Protein AF-V4KXF7-F1 (afdb_monomer)

Structure (mmCIF, N/CA/C/O backbone):
data_AF-V4KXF7-F1
#
_entry.id   AF-V4KXF7-F1
#
loop_
_atom_site.group_PDB
_atom_site.id
_atom_site.type_symbol
_atom_site.label_atom_id
_atom_site.label_alt_id
_atom_site.label_comp_id
_atom_site.label_asym_id
_atom_site.label_entity_id
_atom_site.label_seq_id
_atom_site.pdbx_PDB_ins_code
_atom_site.Cartn_x
_atom_site.Cartn_y
_atom_site.Cartn_z
_atom_site.occupancy
_atom_site.B_iso_or_equiv
_atom_site.auth_seq_id
_atom_site.auth_comp_id
_atom_site.auth_asym_id
_atom_site.auth_atom_id
_atom_site.pdbx_PDB_model_num
ATOM 1 N N . MET A 1 1 ? -11.845 -17.739 6.005 1.00 60.19 1 MET A N 1
ATOM 2 C CA . MET A 1 1 ? -13.051 -16.956 5.672 1.00 60.19 1 MET A CA 1
ATOM 3 C C . MET A 1 1 ? -13.313 -17.213 4.213 1.00 60.19 1 MET A C 1
ATOM 5 O O . MET A 1 1 ? -12.471 -16.876 3.394 1.00 60.19 1 MET A O 1
ATOM 9 N N . ASP A 1 2 ? -14.418 -17.883 3.918 1.00 67.31 2 ASP A N 1
ATOM 10 C CA . ASP A 1 2 ? -14.595 -18.569 2.633 1.00 67.31 2 ASP A CA 1
ATOM 11 C C . ASP A 1 2 ? -15.790 -18.010 1.851 1.00 67.31 2 ASP A C 1
ATOM 13 O O . ASP A 1 2 ? -16.006 -18.368 0.697 1.00 67.31 2 ASP A O 1
ATOM 17 N N . ASN A 1 3 ? -16.577 -17.118 2.469 1.00 73.50 3 ASN A N 1
ATOM 18 C CA . ASN A 1 3 ? -17.673 -16.423 1.809 1.00 73.50 3 ASN A CA 1
ATOM 19 C C . ASN A 1 3 ? -17.900 -15.003 2.386 1.00 73.50 3 ASN A C 1
ATOM 21 O O . ASN A 1 3 ? -17.536 -14.752 3.542 1.00 73.50 3 ASN A O 1
ATOM 25 N N . PRO A 1 4 ? -18.551 -14.102 1.624 1.00 72.88 4 PRO A N 1
ATOM 26 C CA . PRO A 1 4 ? -18.807 -12.712 2.022 1.00 72.88 4 PRO A CA 1
ATOM 27 C C . PRO A 1 4 ? -19.598 -12.547 3.334 1.00 72.88 4 PRO A C 1
ATOM 29 O O . PRO A 1 4 ? -19.283 -11.694 4.156 1.00 72.88 4 PRO A O 1
ATOM 32 N N . LEU A 1 5 ? -20.595 -13.392 3.597 1.00 77.50 5 LEU A N 1
ATOM 33 C CA . LEU A 1 5 ? -21.391 -13.331 4.830 1.00 77.50 5 LEU A CA 1
ATOM 34 C C . LEU A 1 5 ? -20.546 -13.646 6.069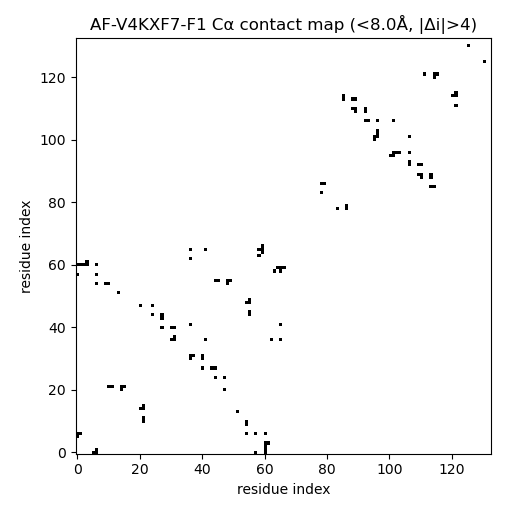 1.00 77.50 5 LEU A C 1
ATOM 36 O O . LEU A 1 5 ? -20.690 -12.985 7.094 1.00 77.50 5 LEU A O 1
ATOM 40 N N . SER A 1 6 ? -19.633 -14.619 5.969 1.00 81.75 6 SER A N 1
ATOM 41 C CA . SER A 1 6 ? -18.711 -14.943 7.066 1.00 81.75 6 SER A CA 1
ATOM 42 C C . SER A 1 6 ? -17.732 -13.805 7.347 1.00 81.75 6 SER A C 1
ATOM 44 O O . SER A 1 6 ? -17.351 -13.619 8.497 1.00 81.75 6 SER A O 1
ATOM 46 N N . TYR A 1 7 ? -17.327 -13.059 6.319 1.00 81.62 7 TYR A N 1
ATOM 47 C CA . TYR A 1 7 ? -16.438 -11.912 6.472 1.00 81.62 7 TYR A CA 1
ATOM 48 C C . TYR A 1 7 ? -17.138 -10.742 7.167 1.00 81.62 7 TYR A C 1
ATOM 50 O O . TYR A 1 7 ? -16.630 -10.228 8.159 1.00 81.62 7 TYR A O 1
ATOM 58 N N . VAL A 1 8 ? -18.345 -10.381 6.715 1.00 81.56 8 VAL A N 1
ATOM 59 C CA . VAL A 1 8 ? -19.151 -9.326 7.351 1.00 81.56 8 VAL A CA 1
ATOM 60 C C . VAL A 1 8 ? -19.440 -9.666 8.812 1.00 81.56 8 VAL A C 1
ATOM 62 O O . VAL A 1 8 ? -19.314 -8.798 9.668 1.00 81.56 8 VAL A O 1
ATOM 65 N N . ALA A 1 9 ? -19.748 -10.928 9.125 1.00 84.62 9 ALA A N 1
ATOM 66 C CA . ALA A 1 9 ? -19.940 -11.365 10.507 1.00 84.62 9 ALA A CA 1
ATOM 67 C C . ALA A 1 9 ? -18.692 -11.127 11.376 1.00 84.62 9 ALA A C 1
ATOM 69 O O . ALA A 1 9 ? -18.809 -10.623 12.489 1.00 84.62 9 ALA A O 1
ATOM 70 N N . SER A 1 10 ? -17.496 -11.417 10.857 1.00 86.19 10 SER A N 1
ATOM 71 C CA . SER A 1 10 ? -16.245 -11.160 11.578 1.00 86.19 10 SER A CA 1
ATOM 72 C C . SER A 1 10 ? -15.922 -9.673 11.731 1.00 86.19 10 SER A C 1
ATOM 74 O O . SER A 1 10 ? -15.365 -9.289 12.756 1.00 86.19 10 SER A O 1
ATOM 76 N N . VAL A 1 11 ? -16.280 -8.833 10.753 1.00 84.88 11 VAL A N 1
ATOM 77 C CA . VAL A 1 11 ? -16.187 -7.368 10.884 1.00 84.88 11 VAL A CA 1
ATOM 78 C C . VAL A 1 11 ? -17.116 -6.886 12.000 1.00 84.88 11 VAL A C 1
ATOM 80 O O . VAL A 1 11 ? -16.684 -6.129 12.866 1.00 84.88 11 VAL A O 1
ATOM 83 N N . TYR A 1 12 ? -18.360 -7.377 12.031 1.00 84.81 12 TYR A N 1
ATOM 84 C CA . TYR A 1 12 ? -19.297 -7.061 13.106 1.00 84.81 12 TYR A CA 1
ATOM 85 C C . TYR A 1 12 ? -18.776 -7.501 14.472 1.00 84.81 12 TYR A C 1
ATOM 87 O O . TYR A 1 12 ? -18.830 -6.704 15.394 1.00 84.81 12 TYR A O 1
ATOM 95 N N . GLU A 1 13 ? -18.248 -8.719 14.619 1.00 87.06 13 GLU A N 1
ATOM 96 C CA . GLU A 1 13 ? -17.674 -9.174 15.895 1.00 87.06 13 GLU A CA 1
ATOM 97 C C . GLU A 1 13 ? -16.479 -8.324 16.341 1.00 87.06 13 GLU A C 1
ATOM 99 O O . GLU A 1 13 ? -16.389 -7.959 17.514 1.00 87.06 13 GLU A O 1
ATOM 104 N N . ALA A 1 14 ? -15.571 -7.995 15.418 1.00 85.69 14 ALA A N 1
ATOM 105 C CA . ALA A 1 14 ? -14.357 -7.247 15.732 1.00 85.69 14 ALA A CA 1
ATOM 106 C C . ALA A 1 14 ? -14.643 -5.808 16.174 1.00 85.69 14 ALA A C 1
ATOM 108 O O . ALA A 1 14 ? -13.965 -5.305 17.064 1.00 85.69 14 ALA A O 1
ATOM 109 N N . PHE A 1 15 ? -15.653 -5.175 15.579 1.00 85.56 15 PHE A N 1
ATOM 110 C CA . PHE A 1 15 ? -16.007 -3.784 15.846 1.00 85.56 15 PHE A CA 1
ATOM 111 C C . PHE A 1 15 ? -17.312 -3.632 16.643 1.00 85.56 15 PHE A C 1
ATOM 113 O O . PHE A 1 15 ? -17.812 -2.519 16.752 1.00 85.56 15 PHE A O 1
ATOM 120 N N . HIS A 1 16 ? -17.880 -4.701 17.221 1.00 83.06 16 HIS A N 1
ATOM 121 C CA . HIS A 1 16 ? -19.194 -4.631 17.889 1.00 83.06 16 HIS A CA 1
ATOM 122 C C . HIS A 1 16 ? -19.247 -3.615 19.043 1.00 83.06 16 HIS A C 1
ATOM 124 O O . HIS A 1 16 ? -20.309 -3.060 19.318 1.00 83.06 16 HIS A O 1
ATOM 130 N N . ASP A 1 17 ? -18.112 -3.387 19.708 1.00 86.12 17 ASP A N 1
ATOM 131 C CA . ASP A 1 17 ? -17.952 -2.426 20.806 1.00 86.12 17 ASP A CA 1
ATOM 132 C C . ASP A 1 17 ? -17.674 -0.996 20.290 1.00 86.12 17 ASP A C 1
ATOM 134 O O . ASP A 1 17 ? -17.786 -0.019 21.024 1.00 86.12 17 ASP A O 1
ATOM 138 N N . GLU A 1 18 ? -17.358 -0.858 18.998 1.00 85.12 18 GLU A N 1
ATOM 139 C CA . GLU A 1 18 ? -16.934 0.380 18.340 1.00 85.12 18 GLU A CA 1
ATOM 140 C C . GLU A 1 18 ? -17.814 0.680 17.107 1.00 85.12 18 GLU A C 1
ATOM 142 O O . GLU A 1 18 ? -17.367 0.548 15.960 1.00 85.12 18 GLU A O 1
ATOM 147 N N . PRO A 1 19 ? -19.073 1.118 17.311 1.00 83.56 19 PRO A N 1
ATOM 148 C CA . PRO A 1 19 ? -20.025 1.352 16.223 1.00 83.56 19 PRO A CA 1
ATOM 149 C C . PRO A 1 19 ? -19.552 2.409 15.214 1.00 83.56 19 PRO A C 1
ATOM 151 O O . PRO A 1 19 ? -19.921 2.333 14.046 1.00 83.56 19 PRO A O 1
ATOM 154 N N . GLU A 1 20 ? -18.704 3.355 15.632 1.00 87.06 20 GLU A N 1
ATOM 155 C CA . GLU A 1 20 ? -18.109 4.373 14.753 1.00 87.06 20 GLU A CA 1
ATOM 156 C C . GLU A 1 20 ? -17.178 3.756 13.698 1.00 87.06 20 GLU A C 1
ATOM 158 O O . GLU A 1 20 ? -17.228 4.136 12.530 1.00 87.06 20 GLU A O 1
ATOM 163 N N . LYS A 1 21 ? -16.378 2.747 14.072 1.00 84.06 21 LYS A N 1
ATOM 164 C CA . LYS A 1 21 ? -15.506 2.031 13.125 1.00 84.06 21 LYS A CA 1
ATOM 165 C C . LYS A 1 21 ? -16.304 1.151 12.174 1.00 84.06 21 LYS A C 1
ATOM 167 O O . LYS A 1 21 ? -15.932 0.985 11.016 1.00 84.06 21 LYS A O 1
ATOM 172 N N . LEU A 1 22 ? -17.407 0.591 12.664 1.00 84.94 22 LEU A N 1
ATOM 173 C CA . LEU A 1 22 ? -18.345 -0.188 11.861 1.00 84.94 22 LEU A CA 1
ATOM 174 C C . LEU A 1 22 ? -19.009 0.676 10.781 1.00 84.94 22 LEU A C 1
ATOM 176 O O . LEU A 1 22 ? -19.055 0.266 9.622 1.00 84.94 22 LEU A O 1
ATOM 180 N N . ASP A 1 23 ? -19.470 1.876 11.141 1.00 84.88 23 ASP A N 1
ATOM 181 C CA . ASP A 1 23 ? -20.028 2.851 10.194 1.00 84.88 23 ASP A CA 1
ATOM 182 C C . ASP A 1 23 ? -18.983 3.291 9.156 1.00 84.88 23 ASP A C 1
ATOM 184 O O . ASP A 1 23 ? -19.239 3.247 7.950 1.00 84.88 23 ASP A O 1
ATOM 188 N N . GLU A 1 24 ? -17.763 3.605 9.609 1.00 85.81 24 GLU A N 1
ATOM 189 C CA . GLU A 1 24 ? -16.653 3.982 8.730 1.00 85.81 24 GLU A CA 1
ATOM 190 C C . GLU A 1 24 ? -16.285 2.860 7.747 1.00 85.81 24 GLU A C 1
ATOM 192 O O . GLU A 1 24 ? -16.078 3.119 6.560 1.00 85.81 24 GLU A O 1
ATOM 197 N N . PHE A 1 25 ? -16.294 1.601 8.197 1.00 85.00 25 PHE A N 1
ATOM 198 C CA . 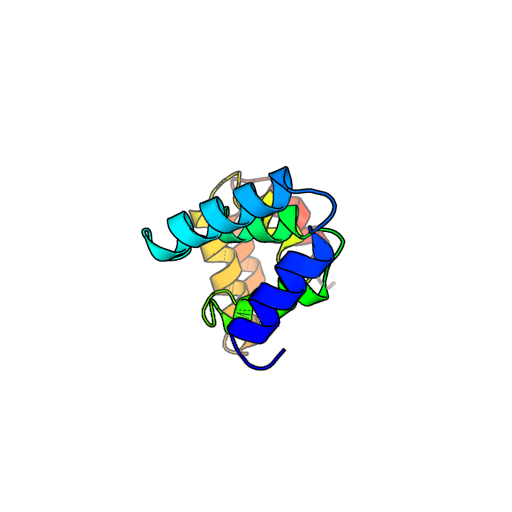PHE A 1 25 ? -16.075 0.449 7.328 1.00 85.00 25 PHE A CA 1
ATOM 199 C C . PHE A 1 25 ? -17.134 0.348 6.224 1.00 85.00 25 PHE A C 1
ATOM 201 O O . PHE A 1 25 ? -16.781 0.185 5.056 1.00 85.00 25 PHE A O 1
ATOM 208 N N . PHE A 1 26 ? -18.424 0.452 6.561 1.00 83.19 26 PHE A N 1
ATOM 209 C CA . PHE A 1 26 ? -19.491 0.369 5.559 1.00 83.19 26 PHE A CA 1
ATOM 210 C C . PHE A 1 26 ? -19.434 1.519 4.564 1.00 83.19 26 PHE A C 1
ATOM 212 O O . PHE A 1 26 ? -19.629 1.296 3.370 1.00 83.19 26 PHE A O 1
ATOM 219 N N . LYS A 1 27 ? -19.101 2.722 5.032 1.00 83.75 27 LYS A N 1
ATOM 220 C CA . LYS A 1 27 ? -18.909 3.887 4.172 1.00 83.75 27 LYS A CA 1
ATOM 221 C C . LYS A 1 27 ? -17.749 3.688 3.195 1.00 83.75 27 LYS A C 1
ATOM 223 O O . LYS A 1 27 ? -17.907 3.952 2.007 1.00 83.75 27 LYS A O 1
ATOM 228 N N . LEU A 1 28 ? -16.613 3.174 3.672 1.00 79.00 28 LEU A N 1
ATOM 229 C CA . LEU A 1 28 ? -15.463 2.840 2.826 1.00 79.00 28 LEU A CA 1
ATOM 230 C C . LEU A 1 28 ? -15.788 1.714 1.837 1.00 79.00 28 LEU A C 1
ATOM 232 O O . LEU A 1 28 ? -15.402 1.793 0.674 1.00 79.00 28 LEU A O 1
ATOM 236 N N . ALA A 1 29 ? -16.522 0.686 2.265 1.00 76.00 29 ALA A N 1
ATOM 237 C CA . ALA A 1 29 ? -16.931 -0.420 1.406 1.00 76.00 29 ALA A CA 1
ATOM 238 C C . ALA A 1 29 ? -17.936 0.019 0.325 1.00 76.00 29 ALA A C 1
ATOM 240 O O . ALA A 1 29 ? -1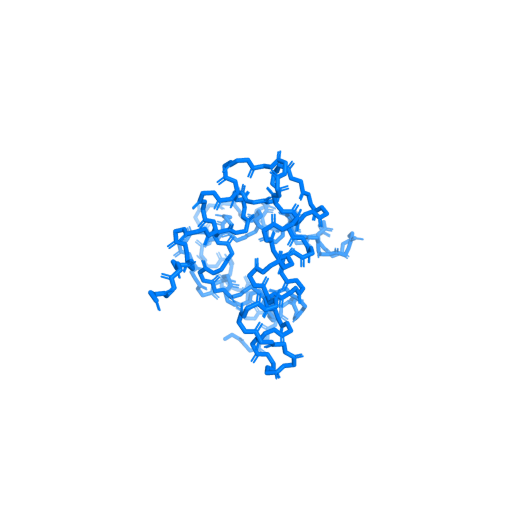7.834 -0.423 -0.822 1.00 76.00 29 ALA A O 1
ATOM 241 N N . GLU A 1 30 ? -18.884 0.897 0.663 1.00 77.25 30 GLU A N 1
ATOM 242 C CA . GLU A 1 30 ? -19.836 1.486 -0.284 1.00 77.25 30 GLU A 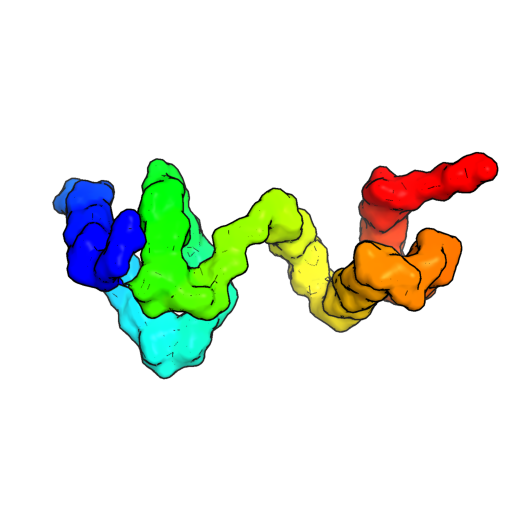CA 1
ATOM 243 C C . GLU A 1 30 ? -19.109 2.337 -1.331 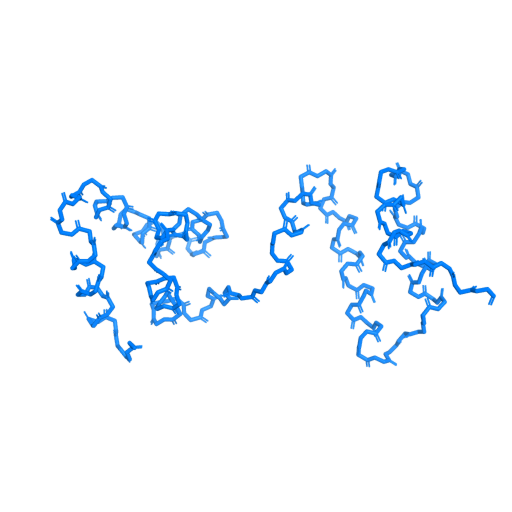1.00 77.25 30 GLU A C 1
ATOM 245 O O . GLU A 1 30 ? -19.285 2.113 -2.531 1.00 77.25 30 GLU A O 1
ATOM 250 N N . ASP A 1 31 ? -18.222 3.232 -0.890 1.00 71.19 31 ASP A N 1
ATOM 251 C CA . ASP A 1 31 ? -17.420 4.092 -1.765 1.00 71.19 31 ASP A CA 1
ATOM 252 C C . ASP A 1 31 ? -16.528 3.264 -2.706 1.00 71.19 31 ASP A C 1
ATOM 254 O O . ASP A 1 31 ? -16.504 3.467 -3.924 1.00 71.19 31 ASP A O 1
ATOM 258 N N . ALA A 1 32 ? -15.898 2.217 -2.169 1.00 67.12 32 ALA A N 1
ATOM 259 C CA . ALA A 1 32 ? -15.054 1.319 -2.940 1.00 67.12 32 ALA A CA 1
ATOM 260 C C . ALA A 1 32 ? -15.847 0.441 -3.931 1.00 67.12 32 ALA A C 1
ATOM 262 O O . ALA A 1 32 ? -15.319 0.035 -4.971 1.00 67.12 32 ALA A O 1
ATOM 263 N N . THR A 1 33 ? -17.128 0.174 -3.666 1.00 62.19 33 THR A N 1
ATOM 264 C CA . THR A 1 33 ? -18.018 -0.518 -4.613 1.00 62.19 33 THR A CA 1
ATOM 265 C C . THR A 1 33 ? -18.543 0.439 -5.690 1.00 62.19 33 THR A C 1
ATOM 267 O O . THR A 1 33 ? -18.697 0.040 -6.846 1.00 62.19 33 THR A O 1
ATOM 270 N N . ALA A 1 34 ? -18.773 1.708 -5.340 1.00 67.12 34 ALA A N 1
ATOM 271 C CA . ALA A 1 34 ? -19.284 2.738 -6.240 1.00 67.12 34 ALA A CA 1
ATOM 272 C C . ALA A 1 34 ? -18.226 3.266 -7.226 1.00 67.12 34 ALA A C 1
ATOM 274 O O . ALA A 1 34 ? -18.549 3.488 -8.395 1.00 67.12 34 ALA A O 1
ATOM 275 N N . ASN A 1 35 ? -16.971 3.435 -6.792 1.00 54.53 35 ASN A N 1
ATOM 276 C CA . ASN A 1 35 ? -15.939 4.123 -7.578 1.00 54.53 35 ASN A CA 1
ATOM 277 C C . ASN A 1 35 ? -14.864 3.209 -8.202 1.00 54.53 35 ASN A C 1
ATOM 279 O O . ASN A 1 35 ? -13.939 3.719 -8.821 1.00 54.53 35 ASN A O 1
ATOM 283 N N . ARG A 1 36 ? -15.011 1.874 -8.127 1.00 58.16 36 ARG A N 1
ATOM 284 C CA . ARG A 1 36 ? -13.950 0.874 -8.399 1.00 58.16 36 ARG A CA 1
ATOM 285 C C . ARG A 1 36 ? -12.791 1.004 -7.409 1.00 58.16 36 ARG A C 1
ATOM 287 O O . ARG A 1 36 ? -11.820 1.674 -7.699 1.00 58.16 36 ARG A O 1
ATOM 294 N N . PHE A 1 37 ? -12.897 0.292 -6.293 1.00 60.09 37 PHE A N 1
ATOM 295 C CA . PHE A 1 37 ? -11.858 -0.008 -5.303 1.00 60.09 37 PHE A CA 1
ATOM 296 C C . PHE A 1 37 ? -10.466 0.583 -5.607 1.00 60.09 37 PHE A C 1
ATOM 298 O O . PHE A 1 37 ? -9.623 -0.072 -6.225 1.00 60.09 37 PHE A O 1
ATOM 305 N N . ASP A 1 38 ? -10.262 1.835 -5.198 1.00 59.62 38 ASP A N 1
ATOM 306 C CA . ASP A 1 38 ? -9.009 2.566 -5.380 1.00 59.62 38 ASP A CA 1
ATOM 307 C C . ASP A 1 38 ? -8.013 2.244 -4.255 1.00 59.62 38 ASP A C 1
ATOM 309 O O . ASP A 1 38 ? -8.388 1.876 -3.137 1.00 59.62 38 ASP A O 1
ATOM 313 N N . GLU A 1 39 ? -6.721 2.419 -4.539 1.00 62.34 39 GLU A N 1
ATOM 314 C CA . GLU A 1 39 ? -5.623 2.137 -3.604 1.00 62.34 39 GLU A CA 1
ATOM 315 C C . GLU A 1 39 ? -5.747 2.944 -2.300 1.00 62.34 39 GLU A C 1
ATOM 317 O O . GLU A 1 39 ? -5.500 2.416 -1.219 1.00 62.34 39 GLU A O 1
ATOM 322 N N . ALA A 1 40 ? -6.242 4.184 -2.372 1.00 69.06 40 ALA A N 1
ATOM 323 C CA . ALA A 1 40 ? -6.504 5.012 -1.195 1.00 69.06 40 ALA A CA 1
ATOM 324 C C . ALA A 1 40 ? -7.573 4.401 -0.270 1.00 69.06 40 ALA A C 1
ATOM 326 O O . ALA A 1 40 ? -7.386 4.356 0.946 1.00 69.06 40 ALA A O 1
ATOM 327 N N . SER A 1 41 ? -8.666 3.879 -0.836 1.00 70.88 41 SER A N 1
ATOM 328 C CA . SER A 1 41 ? -9.727 3.207 -0.073 1.00 70.88 41 SER A CA 1
ATOM 329 C C . SER A 1 41 ? -9.227 1.885 0.512 1.00 70.88 41 SER A C 1
ATOM 331 O O . SER A 1 41 ? -9.585 1.523 1.632 1.00 70.88 41 SER A O 1
ATOM 333 N N . ALA A 1 42 ? -8.335 1.194 -0.203 1.00 72.00 42 ALA A N 1
ATOM 334 C CA . ALA A 1 42 ? -7.673 -0.010 0.281 1.00 72.00 42 ALA A CA 1
ATOM 335 C C . ALA A 1 42 ? -6.740 0.283 1.472 1.00 72.00 42 ALA A C 1
ATOM 337 O O . ALA A 1 42 ? -6.767 -0.445 2.466 1.00 72.00 42 ALA A O 1
ATOM 338 N N . ILE A 1 43 ? -5.952 1.361 1.405 1.00 73.00 43 ILE A N 1
ATOM 339 C CA . ILE A 1 43 ? -5.070 1.804 2.495 1.00 73.00 43 ILE A CA 1
ATOM 340 C C . ILE A 1 43 ? -5.905 2.209 3.710 1.00 73.00 43 ILE A C 1
ATOM 342 O O . ILE A 1 43 ? -5.656 1.708 4.803 1.00 73.00 43 ILE A O 1
ATOM 346 N N . ALA A 1 44 ? -6.936 3.038 3.518 1.00 80.31 44 ALA A N 1
ATOM 347 C CA . ALA A 1 44 ? -7.823 3.473 4.595 1.00 80.31 44 ALA A CA 1
ATOM 348 C C . ALA A 1 44 ? -8.507 2.285 5.288 1.00 80.31 44 ALA A C 1
ATOM 350 O O . ALA A 1 44 ? -8.553 2.221 6.514 1.00 80.31 44 ALA A O 1
ATOM 351 N N . MET A 1 45 ? -8.973 1.297 4.520 1.00 77.94 45 MET A N 1
ATOM 352 C CA . MET A 1 45 ? -9.614 0.107 5.076 1.00 77.94 45 MET A CA 1
ATOM 353 C C . MET A 1 45 ? -8.619 -0.821 5.788 1.00 77.94 45 MET A C 1
ATOM 355 O O . MET A 1 45 ? -8.943 -1.405 6.821 1.00 77.94 45 MET A O 1
ATOM 359 N N . THR A 1 46 ? -7.385 -0.913 5.289 1.00 76.62 46 THR A N 1
ATOM 360 C CA . THR A 1 46 ? -6.300 -1.649 5.955 1.00 76.62 46 THR A CA 1
ATOM 361 C C . THR A 1 46 ? -5.868 -0.974 7.261 1.00 76.62 46 THR A C 1
ATOM 363 O O . THR A 1 46 ? -5.623 -1.660 8.254 1.00 76.62 46 THR A O 1
ATOM 366 N N . GLU A 1 47 ? -5.819 0.359 7.290 1.00 82.19 47 GLU A N 1
ATOM 367 C CA . GLU A 1 47 ? -5.549 1.161 8.490 1.00 82.19 47 GLU A CA 1
ATOM 368 C C . GLU A 1 47 ? -6.687 1.054 9.516 1.00 82.19 47 GLU A C 1
ATOM 370 O O . GLU A 1 47 ? -6.417 0.873 10.703 1.00 82.19 47 GLU A O 1
ATOM 375 N N . LEU A 1 48 ? -7.951 1.067 9.079 1.00 83.75 48 LEU A N 1
ATOM 376 C CA . LEU A 1 48 ? -9.112 0.870 9.954 1.00 83.75 48 LEU A CA 1
ATOM 377 C C . LEU A 1 48 ? -9.077 -0.501 10.648 1.00 83.75 48 LEU A C 1
ATOM 379 O O . LEU A 1 48 ? -9.423 -0.636 11.820 1.00 83.75 48 LEU A O 1
ATOM 383 N N . MET A 1 49 ? -8.605 -1.522 9.932 1.00 81.44 49 MET A N 1
ATOM 384 C CA . MET A 1 49 ? -8.461 -2.896 10.423 1.00 81.44 49 MET A CA 1
ATOM 385 C C . MET A 1 49 ? -7.091 -3.187 11.042 1.00 81.44 49 MET A C 1
ATOM 387 O O . MET A 1 49 ? -6.744 -4.350 11.281 1.00 81.44 49 MET A O 1
ATOM 391 N N . LYS A 1 50 ? -6.288 -2.158 11.317 1.00 73.56 50 LYS A N 1
ATOM 392 C CA . LYS A 1 50 ? -4.952 -2.307 11.892 1.00 73.56 50 LYS A CA 1
ATOM 393 C C . LYS A 1 50 ? -5.048 -2.910 13.293 1.00 73.56 50 LYS A C 1
ATOM 395 O O . LYS A 1 50 ? -5.533 -2.290 14.230 1.00 73.56 50 LYS A O 1
ATOM 400 N N . GLY A 1 51 ? -4.589 -4.155 13.417 1.00 76.56 51 GLY A N 1
ATOM 401 C CA . GLY A 1 51 ? -4.750 -4.984 14.620 1.00 76.56 51 GLY A CA 1
ATOM 402 C C . GLY A 1 51 ? -5.611 -6.231 14.396 1.00 76.56 51 GLY A C 1
ATOM 403 O O . GLY A 1 51 ? -5.468 -7.212 15.119 1.00 76.56 51 GLY A O 1
ATOM 404 N N . HIS A 1 52 ? -6.407 -6.257 13.324 1.00 81.00 52 HIS A N 1
ATOM 405 C CA . HIS A 1 52 ? -7.253 -7.379 12.922 1.00 81.00 52 HIS A CA 1
ATOM 406 C C . HIS A 1 52 ? -6.778 -7.960 11.583 1.00 81.00 52 HIS A C 1
ATOM 408 O O . HIS A 1 52 ? -7.467 -7.893 10.567 1.00 81.00 52 HIS A O 1
ATOM 414 N N . GLN A 1 53 ? -5.588 -8.574 11.575 1.00 75.44 53 GLN A N 1
ATOM 415 C CA . GLN A 1 53 ? -4.963 -9.120 10.356 1.00 75.44 53 GLN A CA 1
ATOM 416 C C . GLN A 1 53 ? -5.849 -10.124 9.598 1.00 75.44 53 GLN A C 1
ATOM 418 O O . GLN A 1 53 ? -5.792 -10.188 8.372 1.00 75.44 53 GLN A O 1
ATOM 423 N N . ASN A 1 54 ? -6.708 -10.864 10.308 1.00 77.25 54 ASN A N 1
ATOM 424 C CA . ASN A 1 54 ? -7.684 -11.771 9.695 1.00 77.25 54 ASN A CA 1
ATOM 425 C C . ASN A 1 54 ? -8.706 -11.028 8.813 1.00 77.25 54 ASN A C 1
ATOM 427 O O . ASN A 1 54 ? -9.135 -11.564 7.793 1.00 77.25 54 ASN A O 1
ATOM 431 N N . LEU A 1 55 ? -9.075 -9.794 9.181 1.00 81.75 55 LEU A N 1
ATOM 432 C CA . LEU A 1 55 ? -9.988 -8.953 8.402 1.00 81.75 55 LEU A CA 1
ATOM 433 C C . LEU A 1 55 ? -9.288 -8.329 7.194 1.00 81.75 55 LEU A C 1
ATOM 435 O O . LEU A 1 55 ? -9.858 -8.312 6.108 1.00 81.75 55 LEU A O 1
ATOM 439 N N . VAL A 1 56 ? -8.034 -7.901 7.347 1.00 81.00 56 VAL A N 1
ATOM 440 C CA . VAL A 1 56 ? -7.228 -7.409 6.217 1.00 81.00 56 VAL A CA 1
ATOM 441 C C . VAL A 1 56 ? -7.050 -8.510 5.169 1.00 81.00 56 VAL A C 1
ATOM 443 O O . VAL A 1 56 ? -7.281 -8.293 3.986 1.00 81.00 56 VAL A O 1
ATOM 446 N N . GLN A 1 57 ? -6.719 -9.733 5.590 1.00 75.00 57 GLN A N 1
ATOM 447 C CA . GLN A 1 57 ? -6.560 -10.863 4.672 1.00 75.00 57 GLN A CA 1
ATOM 448 C C . GLN A 1 57 ? -7.889 -11.283 4.021 1.00 75.00 57 GLN A C 1
ATOM 450 O O . GLN A 1 57 ? -7.926 -11.667 2.847 1.00 75.00 57 GLN A O 1
ATOM 455 N N . GLY A 1 58 ? -8.989 -11.181 4.770 1.00 74.62 58 GLY A N 1
ATOM 456 C CA . GLY A 1 58 ? -10.330 -11.481 4.280 1.00 74.62 58 GLY A CA 1
ATOM 457 C C . GLY A 1 58 ? -10.874 -10.469 3.265 1.00 74.62 58 GLY A C 1
ATOM 458 O O . GLY A 1 58 ? -11.845 -10.794 2.586 1.00 74.62 58 GLY A O 1
ATOM 459 N N . LEU A 1 59 ? -10.238 -9.302 3.080 1.00 74.38 59 LEU A N 1
ATOM 460 C CA . LEU A 1 59 ? -10.624 -8.341 2.036 1.00 74.38 59 LEU A CA 1
ATOM 461 C C . LEU A 1 59 ? -10.611 -8.964 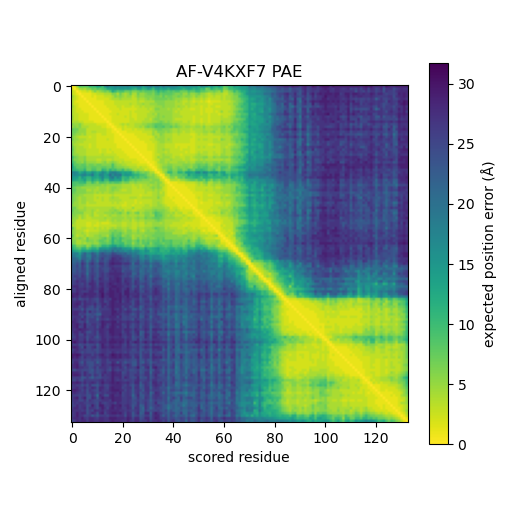0.642 1.00 74.38 59 LEU A C 1
ATOM 463 O O . LEU A 1 59 ? -11.467 -8.636 -0.173 1.00 74.38 59 LEU A O 1
ATOM 467 N N . SER A 1 60 ? -9.719 -9.925 0.397 1.00 67.88 60 SER A N 1
ATOM 468 C CA . SER A 1 60 ? -9.661 -10.697 -0.850 1.00 67.88 60 SER A CA 1
ATOM 469 C C . SER A 1 60 ? -10.959 -11.456 -1.182 1.00 67.88 60 SER A C 1
ATOM 471 O O . SER A 1 60 ? -11.216 -11.746 -2.348 1.00 67.88 60 SER A O 1
ATOM 473 N N . VAL A 1 61 ? -11.808 -11.746 -0.186 1.00 70.81 61 VAL A N 1
ATOM 474 C CA . VAL A 1 61 ? -13.108 -12.420 -0.365 1.00 70.81 61 VAL A CA 1
ATOM 475 C C . VAL A 1 61 ? -14.153 -11.474 -0.962 1.00 70.81 61 VAL A C 1
ATOM 477 O O . VAL A 1 61 ? -14.968 -11.901 -1.778 1.00 70.81 61 VAL A O 1
ATOM 480 N N . PHE A 1 62 ? -14.137 -10.199 -0.566 1.00 63.16 62 PHE A N 1
ATOM 481 C CA . PHE A 1 62 ? -15.030 -9.165 -1.107 1.00 63.16 62 PHE A CA 1
ATOM 482 C C . PHE A 1 62 ? -14.451 -8.481 -2.342 1.00 63.16 62 PHE A C 1
ATOM 484 O O . PHE A 1 62 ? -15.172 -8.146 -3.280 1.00 63.16 62 PHE A O 1
ATOM 491 N N . PHE A 1 63 ? -13.135 -8.308 -2.347 1.00 65.94 63 PHE A N 1
ATOM 492 C CA . PHE A 1 63 ? -12.383 -7.572 -3.344 1.00 65.94 63 PHE A CA 1
ATOM 493 C C . PHE A 1 63 ? -11.205 -8.440 -3.807 1.00 65.94 63 PHE A C 1
ATOM 495 O O . PHE A 1 63 ? -10.060 -8.195 -3.434 1.00 65.94 63 PHE A O 1
ATOM 502 N N . PRO A 1 64 ? -11.446 -9.461 -4.650 1.00 56.84 64 PRO A N 1
ATOM 503 C CA . PRO A 1 64 ? -10.398 -10.374 -5.125 1.00 56.84 64 PRO A CA 1
ATOM 504 C C . PRO A 1 64 ? -9.289 -9.684 -5.937 1.00 56.84 64 PRO A C 1
ATOM 506 O O . PRO A 1 64 ? -8.222 -10.258 -6.133 1.00 56.84 64 PRO A O 1
ATOM 509 N N . ASN A 1 65 ? -9.512 -8.441 -6.378 1.00 49.88 65 ASN A N 1
ATOM 510 C CA . ASN A 1 65 ? -8.503 -7.616 -7.046 1.00 49.88 65 ASN A CA 1
ATOM 511 C C . ASN A 1 65 ? -7.660 -6.754 -6.079 1.00 49.88 65 ASN A C 1
ATOM 513 O O . ASN A 1 65 ? -6.695 -6.139 -6.524 1.00 49.88 65 ASN A O 1
ATOM 517 N N . ALA A 1 66 ? -7.978 -6.716 -4.780 1.00 52.88 66 ALA A N 1
ATOM 518 C CA . ALA A 1 66 ? -7.275 -5.943 -3.748 1.00 52.88 66 ALA A CA 1
ATOM 519 C C . ALA A 1 66 ? -6.096 -6.727 -3.137 1.00 52.88 66 ALA A C 1
ATOM 521 O O . ALA A 1 66 ? -5.963 -6.833 -1.921 1.00 52.88 66 ALA A O 1
ATOM 522 N N . ASN A 1 67 ? -5.276 -7.352 -3.984 1.00 46.50 67 ASN A N 1
ATOM 523 C CA . ASN A 1 67 ? -4.240 -8.312 -3.596 1.00 46.50 67 ASN A CA 1
ATOM 524 C C . ASN A 1 67 ? -3.055 -7.621 -2.871 1.00 46.50 67 ASN A C 1
ATOM 526 O O . ASN A 1 67 ? -1.984 -7.446 -3.448 1.00 46.50 67 ASN A O 1
ATOM 530 N N . MET A 1 68 ? -3.260 -7.206 -1.618 1.00 54.56 68 MET A N 1
ATOM 531 C CA . MET A 1 68 ? -2.262 -6.611 -0.723 1.00 54.56 68 MET A CA 1
ATOM 532 C C . MET A 1 68 ? -1.433 -7.709 -0.060 1.00 54.56 68 MET A C 1
ATOM 534 O O . MET A 1 68 ? -1.915 -8.435 0.814 1.00 54.56 68 MET A O 1
ATOM 538 N N . THR A 1 69 ? -0.181 -7.881 -0.480 1.00 43.88 69 THR A N 1
ATOM 539 C CA . THR A 1 69 ? 0.821 -8.588 0.328 1.00 43.88 69 THR A CA 1
ATOM 540 C C . THR A 1 69 ? 2.239 -8.208 -0.111 1.00 43.88 69 THR A C 1
ATOM 542 O O . THR A 1 69 ? 2.669 -8.599 -1.198 1.00 43.88 69 THR A O 1
ATOM 545 N N . SER A 1 70 ? 3.010 -7.541 0.765 1.00 40.81 70 SER A N 1
ATOM 546 C CA . SER A 1 70 ? 4.360 -7.924 1.265 1.00 40.81 70 SER A CA 1
ATOM 547 C C . SER A 1 70 ? 5.204 -6.677 1.645 1.00 40.81 70 SER A C 1
ATOM 549 O O . SER A 1 70 ? 4.974 -5.626 1.054 1.00 40.81 70 SER A O 1
ATOM 551 N N . PRO A 1 71 ? 6.213 -6.740 2.559 1.00 40.50 71 PRO A N 1
ATOM 552 C CA . PRO A 1 71 ? 7.128 -5.647 2.995 1.00 40.50 71 PRO A CA 1
ATOM 553 C C . PRO A 1 71 ? 7.729 -4.688 1.936 1.00 40.50 71 PRO A C 1
ATOM 555 O O . PRO A 1 71 ? 8.364 -3.697 2.289 1.00 40.50 71 PRO A O 1
ATOM 558 N N . ARG A 1 72 ? 7.503 -4.949 0.649 1.00 40.03 72 ARG A N 1
ATOM 559 C CA . ARG A 1 72 ? 7.653 -4.049 -0.500 1.00 40.03 72 ARG A CA 1
ATOM 560 C C . ARG A 1 72 ? 6.725 -2.818 -0.442 1.00 40.03 72 ARG A C 1
ATOM 562 O O . ARG A 1 72 ? 7.112 -1.770 -0.947 1.00 40.03 72 ARG A O 1
ATOM 569 N N . GLU A 1 73 ? 5.554 -2.928 0.188 1.00 45.69 73 GLU A N 1
ATOM 570 C CA . GLU A 1 73 ? 4.523 -1.873 0.246 1.00 45.69 73 GLU A CA 1
ATOM 571 C C . GLU A 1 73 ? 4.896 -0.719 1.200 1.00 45.69 73 GLU A C 1
ATOM 573 O O . GLU A 1 73 ? 4.702 0.443 0.865 1.00 45.69 73 GLU A O 1
ATOM 578 N N . ALA A 1 74 ? 5.585 -0.987 2.316 1.00 43.72 74 ALA A N 1
ATOM 579 C CA . ALA 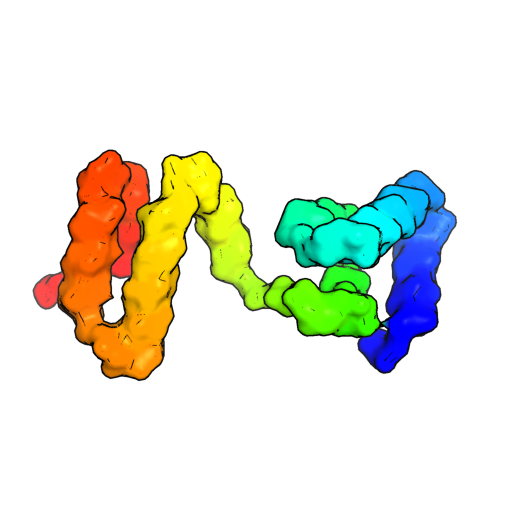A 1 74 ? 6.081 0.079 3.201 1.00 43.72 74 ALA A CA 1
ATOM 580 C C . ALA A 1 74 ? 7.237 0.900 2.583 1.00 43.72 74 ALA A C 1
ATOM 582 O O . ALA A 1 74 ? 7.460 2.053 2.948 1.00 43.72 74 ALA A O 1
ATOM 583 N N . ALA A 1 75 ? 7.983 0.318 1.637 1.00 45.47 75 ALA A N 1
ATOM 584 C CA . ALA A 1 75 ? 8.999 1.032 0.863 1.00 45.47 75 ALA A CA 1
ATOM 585 C C . ALA A 1 75 ? 8.402 1.805 -0.334 1.00 45.47 75 ALA A C 1
ATOM 587 O O . ALA A 1 75 ? 9.056 2.705 -0.851 1.00 45.47 75 ALA A O 1
ATOM 588 N N . GLN A 1 76 ? 7.174 1.492 -0.770 1.00 46.16 76 GLN A N 1
ATOM 589 C CA . GLN A 1 76 ? 6.478 2.154 -1.883 1.00 46.16 76 GLN A CA 1
ATOM 590 C C . GLN A 1 76 ? 5.972 3.556 -1.486 1.00 46.16 76 GLN A C 1
ATOM 592 O O . GLN A 1 76 ? 6.196 4.518 -2.222 1.00 46.16 76 GLN A O 1
ATOM 597 N N . GLU A 1 77 ? 5.442 3.706 -0.268 1.00 47.50 77 GLU A N 1
ATOM 598 C CA . GLU A 1 77 ? 4.839 4.954 0.237 1.00 47.50 77 GLU A CA 1
ATOM 599 C C . GLU A 1 77 ? 5.826 6.142 0.321 1.00 47.50 77 GLU A C 1
ATOM 601 O O . GLU A 1 77 ? 5.465 7.292 0.073 1.00 47.50 77 GLU A O 1
ATOM 606 N N . ARG A 1 78 ? 7.117 5.888 0.588 1.00 43.25 78 ARG A N 1
ATOM 607 C CA . ARG A 1 78 ? 8.150 6.947 0.584 1.00 43.25 78 ARG A CA 1
ATOM 608 C C . ARG A 1 78 ? 8.650 7.322 -0.814 1.00 43.25 78 ARG A C 1
ATOM 610 O O . ARG A 1 78 ? 9.150 8.431 -0.987 1.00 43.25 78 ARG A O 1
ATOM 617 N N . PHE A 1 79 ? 8.532 6.429 -1.799 1.00 44.84 79 PHE A N 1
ATOM 618 C CA . PHE A 1 79 ? 9.038 6.649 -3.159 1.00 44.84 79 PHE A CA 1
ATOM 619 C C . PHE A 1 79 ? 7.990 7.260 -4.110 1.00 44.84 79 PHE A C 1
ATOM 621 O O . PHE A 1 79 ? 8.362 8.001 -5.022 1.00 44.84 79 PHE A O 1
ATOM 628 N N . GLU A 1 80 ? 6.693 7.009 -3.904 1.00 45.78 80 GLU A N 1
ATOM 629 C CA . GLU A 1 80 ? 5.612 7.568 -4.738 1.00 45.78 80 GLU A CA 1
ATOM 630 C C . GLU A 1 80 ? 5.389 9.072 -4.542 1.00 45.78 80 GLU A C 1
ATOM 632 O O . GLU A 1 80 ? 4.967 9.755 -5.476 1.00 45.78 80 GLU A O 1
ATOM 637 N N . SER A 1 81 ? 5.740 9.610 -3.371 1.00 51.38 81 SER A N 1
ATOM 638 C CA . SER A 1 81 ? 5.490 11.015 -3.028 1.00 51.38 81 SER A CA 1
ATOM 639 C C . SER A 1 81 ? 6.337 12.019 -3.835 1.00 51.38 81 SER A C 1
ATOM 641 O O . SER A 1 81 ? 5.952 13.179 -3.961 1.00 51.38 81 SER A O 1
ATOM 643 N N . VAL A 1 82 ? 7.469 11.604 -4.433 1.00 51.53 82 VAL A N 1
ATOM 644 C CA . VAL A 1 82 ? 8.444 12.564 -4.999 1.00 51.53 82 VAL A CA 1
ATOM 645 C C . VAL A 1 82 ? 8.563 12.545 -6.531 1.00 51.53 82 VAL A C 1
ATOM 647 O O . VAL A 1 82 ? 8.850 13.596 -7.089 1.00 51.53 82 VAL A O 1
ATOM 650 N N . ASN A 1 83 ? 8.312 11.436 -7.250 1.00 56.03 83 ASN A N 1
ATOM 651 C CA . ASN A 1 83 ? 8.157 11.449 -8.725 1.00 56.03 83 ASN A CA 1
ATOM 652 C C . ASN A 1 83 ? 7.717 10.083 -9.296 1.00 56.03 83 ASN A C 1
ATOM 654 O O . ASN A 1 83 ? 8.532 9.207 -9.604 1.00 56.03 83 ASN A O 1
ATOM 658 N N . SER A 1 84 ? 6.411 9.932 -9.526 1.00 62.03 84 SER A N 1
ATOM 659 C CA . SER A 1 84 ? 5.759 8.696 -9.997 1.00 62.03 84 SER A CA 1
ATOM 660 C C . SER A 1 84 ? 6.350 8.099 -11.293 1.00 62.03 84 SER A C 1
ATOM 662 O O . SER A 1 84 ? 6.449 6.878 -11.435 1.00 62.03 84 SER A O 1
ATOM 664 N N . HIS A 1 85 ? 6.814 8.918 -12.245 1.00 64.06 85 HIS A N 1
ATOM 665 C CA . HIS A 1 85 ? 7.376 8.408 -13.508 1.00 64.06 85 HIS A CA 1
ATOM 666 C C . HIS A 1 85 ? 8.744 7.730 -13.326 1.00 64.06 85 HIS A C 1
ATOM 668 O O . HIS A 1 85 ? 9.051 6.727 -13.983 1.00 64.06 85 HIS A O 1
ATOM 674 N N . VAL A 1 86 ? 9.556 8.266 -12.410 1.00 68.44 86 VAL A N 1
ATOM 675 C CA . VAL A 1 86 ? 10.879 7.727 -12.094 1.00 68.44 86 VAL A CA 1
ATOM 676 C C . VAL A 1 86 ? 10.702 6.384 -11.384 1.00 68.44 86 VAL A C 1
ATOM 678 O O . VAL A 1 86 ? 11.217 5.361 -11.830 1.00 68.44 86 VAL A O 1
ATOM 681 N N . TYR A 1 87 ? 9.847 6.341 -10.364 1.00 68.62 87 TYR A N 1
ATOM 682 C CA . TYR A 1 87 ? 9.559 5.112 -9.627 1.00 68.62 87 TYR A CA 1
ATOM 683 C C . TYR A 1 87 ? 9.051 3.973 -10.526 1.00 68.62 87 TYR A C 1
ATOM 685 O O . TYR A 1 87 ? 9.615 2.875 -10.533 1.00 68.62 87 TYR A O 1
ATOM 693 N N . ASN A 1 88 ? 8.042 4.246 -11.358 1.00 72.81 88 ASN A N 1
ATOM 694 C CA . ASN A 1 88 ? 7.466 3.243 -12.256 1.00 72.81 88 ASN A CA 1
ATOM 695 C C . ASN A 1 88 ? 8.490 2.684 -13.252 1.00 72.81 88 ASN A C 1
ATOM 697 O O . ASN A 1 88 ? 8.477 1.492 -13.580 1.00 72.81 88 ASN A O 1
ATOM 701 N N . SER A 1 89 ? 9.414 3.528 -13.711 1.00 80.50 89 SER A N 1
ATOM 702 C CA . SER A 1 89 ? 10.473 3.111 -14.624 1.00 80.50 89 SER A CA 1
ATOM 703 C C . SER A 1 89 ? 11.525 2.250 -13.917 1.00 80.50 89 SER A C 1
ATOM 705 O O . SER A 1 89 ? 11.882 1.201 -14.458 1.00 80.50 89 SER A O 1
ATOM 707 N N . VAL A 1 90 ? 11.936 2.597 -12.689 1.00 78.81 90 VAL A N 1
ATOM 708 C CA . VAL A 1 90 ? 12.836 1.763 -11.863 1.00 78.81 90 VAL A CA 1
ATOM 709 C C . VAL A 1 90 ? 12.210 0.396 -11.579 1.00 78.81 90 VAL A C 1
ATOM 711 O O . VAL A 1 90 ? 12.837 -0.634 -11.825 1.00 78.81 90 VAL A O 1
ATOM 714 N N . VAL A 1 91 ? 10.949 0.356 -11.137 1.00 76.50 91 VAL A N 1
ATOM 715 C CA . VAL A 1 91 ? 10.232 -0.900 -10.855 1.00 76.50 91 VAL A CA 1
ATOM 716 C C . VAL A 1 91 ? 10.156 -1.786 -12.098 1.00 76.50 91 VAL A C 1
ATOM 718 O O . VAL A 1 91 ? 10.336 -3.003 -12.015 1.00 76.50 91 VAL A O 1
ATOM 721 N N . ARG A 1 92 ? 9.919 -1.193 -13.272 1.00 79.62 92 ARG A N 1
ATOM 722 C CA . ARG A 1 92 ? 9.895 -1.925 -14.543 1.00 79.62 92 ARG A CA 1
ATOM 723 C C . ARG A 1 92 ? 11.257 -2.533 -14.878 1.00 79.62 92 ARG A C 1
ATOM 725 O O . ARG A 1 92 ? 11.307 -3.658 -15.371 1.00 79.62 92 ARG A O 1
ATOM 732 N N . ILE A 1 93 ? 12.337 -1.798 -14.636 1.00 82.38 93 ILE A N 1
ATOM 733 C CA . ILE A 1 93 ? 13.710 -2.251 -14.877 1.00 82.38 93 ILE A CA 1
ATOM 734 C C . ILE A 1 93 ? 14.067 -3.412 -13.931 1.00 82.38 93 ILE A C 1
ATOM 736 O O . ILE A 1 93 ? 14.515 -4.462 -14.395 1.00 82.38 93 ILE A O 1
ATOM 740 N N . LEU A 1 94 ? 13.758 -3.296 -12.635 1.00 77.75 94 LEU A N 1
ATOM 741 C CA . LEU A 1 94 ? 13.986 -4.363 -11.650 1.00 77.75 94 LEU A CA 1
ATOM 742 C C . LEU A 1 94 ? 13.217 -5.646 -11.995 1.00 77.75 94 LEU A C 1
ATOM 744 O O . LEU A 1 94 ? 13.812 -6.721 -12.052 1.00 77.75 94 LEU A O 1
ATOM 748 N N . LYS A 1 95 ? 11.936 -5.532 -12.373 1.00 79.25 95 LYS A N 1
ATOM 749 C CA . LYS A 1 95 ? 11.138 -6.682 -12.832 1.00 79.25 95 LYS A CA 1
ATOM 750 C C . LYS A 1 95 ? 11.749 -7.369 -14.058 1.00 79.25 95 LYS A C 1
ATOM 752 O O . LYS A 1 95 ? 11.628 -8.584 -14.207 1.00 79.25 95 LYS A O 1
ATOM 757 N N . LYS A 1 96 ? 12.385 -6.630 -14.976 1.00 80.81 96 LYS A N 1
ATOM 758 C CA . LYS A 1 96 ? 13.072 -7.237 -16.134 1.00 80.81 96 LYS A CA 1
ATOM 759 C C . LYS A 1 96 ? 14.307 -8.031 -15.707 1.00 80.81 96 LYS A C 1
ATOM 761 O O . LYS A 1 96 ? 14.535 -9.107 -16.260 1.00 80.81 96 LYS A O 1
ATOM 766 N N . TYR A 1 97 ? 15.064 -7.522 -14.736 1.00 77.31 97 TYR A N 1
ATOM 767 C CA . TYR A 1 97 ? 16.217 -8.212 -14.155 1.00 77.31 97 TYR A CA 1
ATOM 768 C C . TYR A 1 97 ? 15.812 -9.505 -13.434 1.00 77.31 97 TYR A C 1
ATOM 770 O O . TYR A 1 97 ? 16.373 -10.557 -13.726 1.00 77.31 97 TYR A O 1
ATOM 778 N N . GLU A 1 98 ? 14.785 -9.462 -12.581 1.00 73.31 98 GLU A N 1
ATOM 779 C CA . GLU A 1 98 ? 14.294 -10.641 -11.846 1.00 73.31 98 GLU A CA 1
ATOM 780 C C . GLU A 1 98 ? 13.809 -11.761 -12.775 1.00 73.31 98 GLU A C 1
ATOM 782 O O . GLU A 1 98 ? 14.017 -12.940 -12.509 1.00 73.31 98 GLU A O 1
ATOM 787 N N . ASN A 1 99 ? 13.228 -11.396 -13.920 1.00 77.56 99 ASN A N 1
ATOM 788 C CA . ASN A 1 99 ? 12.814 -12.351 -14.948 1.00 77.56 99 ASN A CA 1
ATOM 789 C C . ASN A 1 99 ? 13.983 -12.895 -15.797 1.00 77.56 99 ASN A C 1
ATOM 791 O O . ASN A 1 99 ? 13.744 -13.563 -16.804 1.00 77.56 99 ASN A O 1
ATOM 795 N N . GLY A 1 100 ? 15.233 -12.560 -15.458 1.00 76.75 100 GLY A N 1
ATOM 796 C CA . GLY A 1 100 ? 16.438 -12.973 -16.183 1.00 76.75 100 GLY A CA 1
ATOM 797 C C . GLY A 1 100 ? 16.578 -12.357 -17.579 1.00 76.75 100 GLY A C 1
ATOM 798 O O . GLY A 1 100 ? 17.433 -12.779 -18.353 1.00 76.75 100 GLY A O 1
ATOM 799 N N . LYS A 1 101 ? 15.744 -11.366 -17.924 1.00 77.56 101 LYS A N 1
ATOM 800 C CA . LYS A 1 101 ? 15.714 -10.721 -19.251 1.00 77.56 101 LYS A CA 1
ATOM 801 C C . LYS A 1 101 ? 16.685 -9.545 -19.369 1.00 77.56 101 LYS A C 1
ATOM 803 O O . LYS A 1 101 ? 16.747 -8.910 -20.417 1.00 77.56 101 LYS A O 1
ATOM 808 N N . MET A 1 102 ? 17.396 -9.219 -18.296 1.00 79.75 102 MET A N 1
ATOM 809 C CA . MET A 1 102 ? 18.315 -8.091 -18.211 1.00 79.75 102 MET A CA 1
ATOM 810 C C . MET A 1 102 ? 19.471 -8.450 -17.280 1.00 79.75 102 MET A C 1
ATOM 812 O O . MET A 1 102 ? 19.284 -9.172 -16.304 1.00 79.75 102 MET A O 1
ATOM 816 N N . LEU A 1 103 ? 20.667 -7.946 -17.575 1.00 84.25 103 LEU A N 1
ATOM 817 C CA . LEU A 1 103 ? 21.857 -8.185 -16.760 1.00 84.25 103 LEU A CA 1
ATOM 818 C C . LEU A 1 103 ? 21.962 -7.164 -15.623 1.00 84.25 103 LEU A C 1
ATOM 820 O O . LEU A 1 103 ? 21.533 -6.023 -15.763 1.00 84.25 103 LEU A O 1
ATOM 824 N N . GLU A 1 104 ? 22.618 -7.543 -14.525 1.00 78.19 104 GLU A N 1
ATOM 825 C CA . GLU A 1 104 ? 22.810 -6.672 -13.351 1.00 78.19 104 GLU A CA 1
ATOM 826 C C . GLU A 1 104 ? 23.481 -5.333 -13.713 1.00 78.19 104 GLU A C 1
ATOM 828 O O . GLU A 1 104 ? 23.104 -4.285 -13.193 1.00 78.19 104 GLU A O 1
ATOM 833 N N . LYS A 1 105 ? 24.448 -5.349 -14.643 1.00 81.81 105 LYS A N 1
ATOM 834 C CA . LYS A 1 105 ? 25.139 -4.136 -15.117 1.00 81.81 105 LYS A CA 1
ATOM 835 C C . LYS A 1 105 ? 24.218 -3.201 -15.906 1.00 81.81 105 LYS A C 1
ATOM 837 O O . LYS A 1 105 ? 24.300 -1.990 -15.736 1.00 81.81 105 LYS A O 1
ATOM 842 N N . GLU A 1 106 ? 23.353 -3.768 -16.743 1.00 83.94 106 GLU A N 1
ATOM 843 C CA . GLU A 1 106 ? 22.387 -3.022 -17.562 1.00 83.94 106 GLU A CA 1
ATOM 844 C C . GLU A 1 106 ? 21.291 -2.423 -16.675 1.00 83.94 106 GLU A C 1
ATOM 846 O O . GLU A 1 106 ? 21.033 -1.227 -16.741 1.00 83.94 106 GLU A O 1
ATOM 851 N N . MET A 1 107 ? 20.750 -3.228 -15.753 1.00 85.81 107 MET A N 1
ATOM 852 C CA . MET A 1 107 ? 19.785 -2.804 -14.735 1.00 85.81 107 MET A CA 1
ATOM 853 C C . MET A 1 107 ? 20.321 -1.622 -13.923 1.00 85.81 107 MET A C 1
ATOM 855 O O . MET A 1 107 ? 19.675 -0.581 -13.833 1.00 85.81 107 MET A O 1
ATOM 859 N N . ARG A 1 108 ? 21.541 -1.751 -13.388 1.00 80.88 108 ARG A N 1
ATOM 860 C CA . ARG A 1 108 ? 22.180 -0.704 -12.584 1.00 80.88 108 ARG A CA 1
ATOM 861 C C . ARG A 1 108 ? 22.364 0.588 -13.372 1.00 80.88 108 ARG A C 1
ATOM 863 O O . ARG A 1 108 ? 22.105 1.658 -12.834 1.00 80.88 108 ARG A O 1
ATOM 870 N N . LYS A 1 109 ? 22.814 0.493 -14.625 1.00 84.75 109 LYS A N 1
ATOM 871 C CA . LYS A 1 109 ? 23.012 1.660 -15.485 1.00 84.75 109 LYS A CA 1
ATOM 872 C C . LYS A 1 109 ? 21.688 2.366 -15.776 1.00 84.75 109 LYS A C 1
ATOM 874 O O . LYS A 1 109 ? 21.624 3.576 -15.606 1.00 84.75 109 LYS A O 1
ATOM 879 N N . GLU A 1 110 ? 20.648 1.630 -16.171 1.00 85.75 110 GLU A N 1
ATOM 880 C CA . GLU A 1 110 ? 19.344 2.226 -16.489 1.00 85.75 110 GLU A CA 1
ATOM 881 C C . GLU A 1 110 ? 18.671 2.847 -15.261 1.00 85.75 110 GLU A C 1
ATOM 883 O O . GLU A 1 110 ? 18.064 3.908 -15.373 1.00 85.75 110 GLU A O 1
ATOM 888 N N . VAL A 1 111 ? 18.794 2.230 -14.080 1.00 83.56 111 VAL A N 1
ATOM 889 C CA . VAL A 1 111 ? 18.254 2.823 -12.850 1.00 83.56 111 VAL A CA 1
ATOM 890 C C . VAL A 1 111 ? 19.010 4.099 -12.488 1.00 83.56 111 VAL A C 1
ATOM 892 O O . VAL A 1 111 ? 18.361 5.105 -12.223 1.00 83.56 111 VAL A O 1
ATOM 895 N N . LEU A 1 112 ? 20.349 4.092 -12.528 1.00 83.12 112 LEU A N 1
ATOM 896 C CA . LEU A 1 112 ? 21.168 5.268 -12.207 1.00 83.12 112 LEU A CA 1
ATOM 897 C C . LEU A 1 112 ? 20.941 6.440 -13.166 1.00 83.12 112 LEU A C 1
ATOM 899 O O . LEU A 1 112 ? 20.908 7.575 -12.709 1.00 83.12 112 LEU A O 1
ATOM 903 N N . ASP A 1 113 ? 20.761 6.179 -14.462 1.00 84.06 113 ASP A N 1
ATOM 904 C CA . ASP A 1 113 ? 20.447 7.215 -15.458 1.00 84.06 113 ASP A CA 1
ATOM 905 C C . ASP A 1 113 ? 19.096 7.883 -15.159 1.00 84.06 113 ASP A C 1
ATOM 907 O O . ASP A 1 113 ? 18.925 9.096 -15.257 1.00 84.06 113 ASP A O 1
ATOM 911 N N . LEU A 1 114 ? 18.144 7.081 -14.690 1.00 82.38 114 LEU A N 1
ATOM 912 C CA . LEU A 1 114 ? 16.784 7.512 -14.426 1.00 82.38 114 LEU A CA 1
ATOM 913 C C . LEU A 1 114 ? 16.626 8.254 -13.088 1.00 82.38 114 LEU A C 1
ATOM 915 O O . LEU A 1 114 ? 15.803 9.163 -12.983 1.00 82.38 114 LEU A O 1
ATOM 919 N N . VAL A 1 115 ? 17.424 7.902 -12.075 1.00 78.75 115 VAL A N 1
ATOM 920 C CA . VAL A 1 115 ? 17.484 8.629 -10.794 1.00 78.75 115 VAL A CA 1
ATOM 921 C C . VAL A 1 115 ? 18.599 9.679 -10.757 1.00 78.75 115 VAL A C 1
ATOM 923 O O . VAL A 1 115 ? 18.820 10.283 -9.715 1.00 78.75 115 VAL A O 1
ATOM 926 N N . TYR A 1 116 ? 19.269 9.939 -11.886 1.00 76.75 116 TYR A N 1
ATOM 927 C CA . TYR A 1 116 ? 20.459 10.793 -11.967 1.00 76.75 116 TYR A CA 1
ATOM 928 C C . TYR A 1 116 ? 20.247 12.208 -11.408 1.00 76.75 116 TYR A C 1
ATOM 930 O O . TYR A 1 116 ? 21.119 12.752 -10.738 1.00 76.75 116 TYR A O 1
ATOM 938 N N . TYR A 1 117 ? 19.070 12.798 -11.637 1.00 73.81 117 TYR A N 1
ATOM 939 C CA . TYR A 1 117 ? 18.709 14.132 -11.130 1.00 73.81 117 TYR A CA 1
ATOM 940 C C . TYR A 1 117 ? 18.124 14.116 -9.705 1.00 73.81 117 TYR A C 1
ATOM 942 O O . TYR A 1 117 ? 17.631 15.134 -9.223 1.00 73.81 117 TYR A O 1
ATOM 950 N N . HIS A 1 118 ? 18.165 12.962 -9.036 1.00 74.19 118 HIS A N 1
ATOM 951 C CA . HIS A 1 118 ? 17.637 12.735 -7.697 1.00 74.19 118 HIS A CA 1
ATOM 952 C C . HIS A 1 118 ? 18.724 12.109 -6.812 1.00 74.19 118 HIS A C 1
ATOM 954 O O . HIS A 1 118 ? 18.86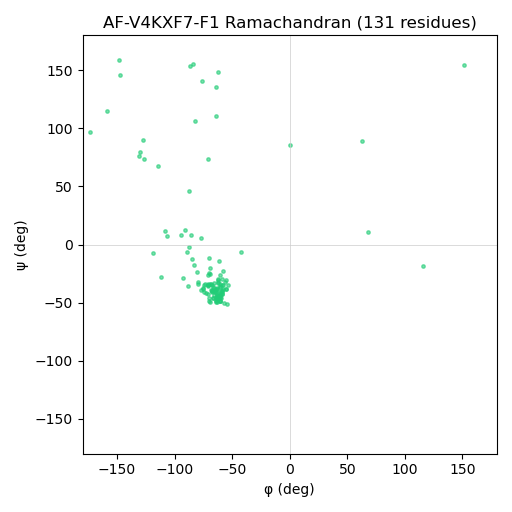0 10.884 -6.721 1.00 74.19 118 HIS A O 1
ATOM 960 N N . GLU A 1 119 ? 19.508 12.963 -6.153 1.00 70.56 119 GLU A N 1
ATOM 961 C CA . GLU A 1 119 ? 20.633 12.547 -5.302 1.00 70.56 119 GLU A CA 1
ATOM 962 C C . GLU A 1 119 ? 20.182 11.625 -4.155 1.00 70.56 119 GLU A C 1
ATOM 964 O O . GLU A 1 119 ? 20.825 10.606 -3.894 1.00 70.56 119 GLU A O 1
ATOM 969 N N . ASP A 1 120 ? 19.025 11.906 -3.547 1.00 69.81 120 ASP A N 1
ATOM 970 C CA . ASP A 1 120 ? 18.438 11.093 -2.474 1.00 69.81 120 ASP A CA 1
ATOM 971 C C . ASP A 1 120 ? 18.132 9.661 -2.942 1.00 69.81 120 ASP A C 1
ATOM 973 O O . ASP A 1 120 ? 18.461 8.677 -2.276 1.00 69.81 120 ASP A O 1
ATOM 977 N N . LEU A 1 121 ? 17.553 9.537 -4.140 1.00 70.44 121 LEU A N 1
ATOM 978 C CA . LEU A 1 121 ? 17.171 8.251 -4.729 1.00 70.44 121 LEU A CA 1
ATOM 979 C C . LEU A 1 121 ? 18.394 7.466 -5.211 1.00 70.44 121 LEU A C 1
ATOM 981 O O . LEU A 1 121 ? 18.431 6.238 -5.111 1.00 70.44 121 LEU A O 1
ATOM 985 N N . THR A 1 122 ? 19.415 8.170 -5.699 1.00 78.06 122 THR A N 1
ATOM 986 C CA . THR A 1 122 ? 20.700 7.576 -6.083 1.00 78.06 122 THR A CA 1
ATOM 987 C C . THR A 1 122 ? 21.404 6.963 -4.872 1.00 78.06 122 THR A C 1
ATOM 989 O O . THR A 1 122 ? 21.899 5.833 -4.948 1.00 78.06 122 THR A O 1
ATOM 992 N N . GLY A 1 123 ? 21.417 7.672 -3.738 1.00 73.25 123 GLY A N 1
ATOM 993 C CA . GLY A 1 123 ? 21.983 7.178 -2.482 1.00 73.25 123 GLY A CA 1
ATOM 994 C C . GLY A 1 123 ? 21.281 5.916 -1.975 1.00 73.25 123 GLY A C 1
ATOM 995 O O . GLY A 1 123 ? 21.942 4.915 -1.683 1.00 73.25 123 GLY A O 1
ATOM 996 N N . GLU A 1 124 ? 19.947 5.930 -1.937 1.00 69.12 124 GLU A N 1
ATOM 997 C CA . GLU A 1 124 ? 19.131 4.778 -1.526 1.00 69.12 124 GLU A CA 1
ATOM 998 C C . GLU A 1 124 ? 19.338 3.569 -2.452 1.00 69.12 124 GLU A C 1
ATOM 1000 O O . GLU A 1 124 ? 19.521 2.444 -1.979 1.00 69.12 124 GLU A O 1
ATOM 1005 N N . PHE A 1 125 ? 19.406 3.785 -3.771 1.00 77.69 125 PHE A N 1
ATOM 1006 C CA . PHE A 1 125 ? 19.669 2.705 -4.722 1.00 77.69 125 PHE A CA 1
ATOM 1007 C C . PHE A 1 125 ? 21.056 2.077 -4.523 1.00 77.69 125 PHE A C 1
ATOM 1009 O O . PHE A 1 125 ? 21.174 0.852 -4.465 1.00 77.69 125 PHE A O 1
ATOM 1016 N N . CYS A 1 126 ? 22.105 2.887 -4.349 1.00 77.31 126 CYS A N 1
ATOM 1017 C CA . CYS A 1 126 ? 23.456 2.397 -4.053 1.00 77.31 126 CYS A CA 1
ATOM 1018 C C . CYS A 1 126 ? 23.532 1.633 -2.724 1.00 77.31 126 CYS A C 1
ATOM 1020 O O . CYS A 1 126 ? 24.332 0.705 -2.596 1.00 77.31 126 CYS A O 1
ATOM 1022 N N . ARG A 1 127 ? 22.693 1.991 -1.745 1.00 75.75 127 ARG A N 1
ATOM 1023 C CA . ARG A 1 127 ? 22.583 1.284 -0.465 1.00 75.75 127 ARG A CA 1
ATOM 1024 C C . ARG A 1 127 ? 21.911 -0.080 -0.611 1.00 75.75 127 ARG A C 1
ATOM 1026 O O . ARG A 1 127 ? 22.373 -1.045 -0.009 1.00 75.75 127 ARG A O 1
ATOM 1033 N N . MET A 1 128 ? 20.841 -0.161 -1.404 1.00 70.25 128 MET A N 1
ATOM 1034 C CA . MET A 1 128 ? 20.134 -1.416 -1.686 1.00 70.25 128 MET A CA 1
ATOM 1035 C C . MET A 1 128 ? 20.949 -2.351 -2.590 1.00 70.25 128 MET A C 1
ATOM 1037 O O . MET A 1 128 ? 20.911 -3.568 -2.421 1.00 70.25 128 MET A O 1
ATOM 1041 N N . PHE A 1 129 ? 21.712 -1.784 -3.526 1.00 71.50 129 PHE A N 1
ATOM 1042 C CA . PHE A 1 129 ? 22.523 -2.513 -4.495 1.00 71.50 129 PHE A CA 1
ATOM 1043 C C . PHE A 1 129 ? 23.959 -1.965 -4.507 1.00 71.50 129 PHE A C 1
ATOM 1045 O O . PHE A 1 129 ? 24.316 -1.213 -5.418 1.00 71.50 129 PHE A O 1
ATOM 1052 N N . PRO A 1 130 ? 24.835 -2.340 -3.558 1.00 73.56 130 PRO A N 1
ATOM 1053 C CA . PRO A 1 130 ? 26.217 -1.863 -3.548 1.00 73.56 130 PRO A CA 1
ATOM 1054 C C . PRO A 1 130 ? 26.980 -2.327 -4.804 1.00 73.56 130 PRO A C 1
ATOM 1056 O O . PRO A 1 130 ? 26.664 -3.385 -5.366 1.00 73.56 130 PRO A O 1
ATOM 1059 N N . PRO A 1 131 ? 27.951 -1.546 -5.310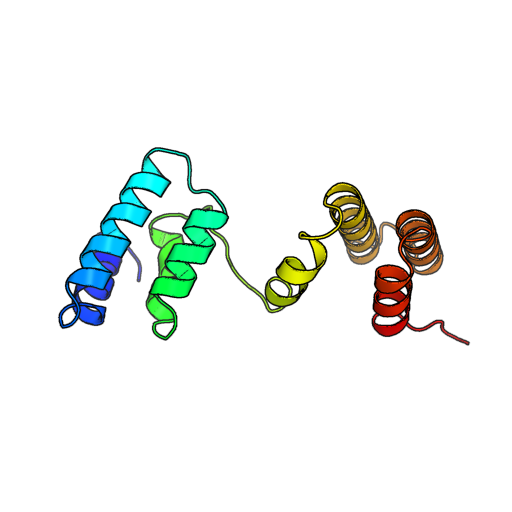 1.00 68.00 131 PRO A N 1
ATOM 1060 C CA . PRO A 1 131 ? 28.800 -1.992 -6.407 1.00 68.00 131 PRO A CA 1
ATOM 1061 C C . PRO A 1 131 ? 29.628 -3.202 -5.958 1.00 68.00 131 PRO A C 1
ATOM 1063 O O . PRO A 1 131 ? 30.170 -3.221 -4.854 1.00 68.00 131 PRO A O 1
ATOM 1066 N N . LYS A 1 132 ? 29.716 -4.222 -6.814 1.00 67.88 132 LYS A N 1
ATOM 1067 C CA . LYS A 1 132 ? 30.667 -5.323 -6.617 1.00 67.88 132 LYS A CA 1
ATOM 1068 C C . LYS A 1 132 ? 32.074 -4.835 -7.010 1.00 67.88 132 LYS A C 1
ATOM 1070 O O . LYS A 1 132 ? 32.152 -4.064 -7.970 1.00 67.88 132 LYS A O 1
ATOM 1075 N N . PRO A 1 133 ? 33.131 -5.227 -6.274 1.00 55.81 133 PRO A N 1
ATOM 1076 C CA . PRO A 1 133 ? 34.511 -4.850 -6.583 1.00 55.81 133 PRO A CA 1
ATOM 1077 C C . PRO A 1 133 ? 34.981 -5.388 -7.940 1.00 55.81 133 PRO A C 1
ATOM 1079 O O . PRO A 1 133 ? 34.449 -6.433 -8.388 1.00 55.81 133 PRO A O 1
#

Secondary structure (DSSP, 8-state):
--SHHHHHHHHHHHHTT-HHHHHHHHHHHHHHHHTT--HHHHHHHHHHTTT-HHHHHHHHHH-TT-----TTHHHHHHHHTT-HHHHHHHHHHHHHHHTTSS-HHHHHHHHHHHSTT-HHHHHHHHHHSPPP-

pLDDT: mean 71.91, std 12.66, range [40.03, 87.06]

InterPro domains:
  IPR003822 Paired amphipathic helix [PF02671] (85-128)
  IPR003822 Paired amphipathic helix [PS51477] (1-66)
  IPR036600 Paired amphipathic helix superfamily [G3DSA:1.20.1160.11] (4-64)
  IPR036600 Paired amphipathic helix superfamily [SSF47762] (2-65)
  IPR036600 Paired amphipathic helix superfamily [SSF47762] (76-131)
  IPR039774 Transcriptional regulatory protein Sin3-like [PTHR12346] (4-132)

Solvent-accessible surface area (backbone atoms only — not comparable to full-atom values): 7881 Å² total; per-residue (Å²): 122,90,47,59,70,59,45,52,51,50,52,47,66,75,28,63,91,36,62,67,59,46,52,51,49,51,53,49,53,50,51,29,66,74,70,62,67,44,71,68,55,50,50,52,53,43,59,74,35,65,90,39,62,71,58,53,63,42,42,41,66,79,36,71,84,62,79,83,84,61,86,66,57,75,60,42,66,73,49,53,79,78,43,56,72,52,48,55,51,42,54,52,43,51,54,35,36,77,70,68,76,41,51,74,71,57,41,51,49,56,41,48,66,62,31,60,93,34,67,72,56,43,50,53,47,44,68,77,54,62,84,79,134

Sequence (133 aa):
MDNPLSYVASVYEAFHDEPEKLDEFFKLAEDATANRFDEASAIAMTELMKGHQNLVQGLSVFFPNANMTSPREAAQERFESVNSHVYNSVVRILKKYENGKMLEKEMRKEVLDLVYYHEDLTGEFCRMFPPKP

Radius of gyration: 19.62 Å; Cα contacts (8 Å, |Δi|>4): 71; chains: 1; bounding box: 56×33×40 Å

Foldseek 3Di:
DAAPVVLLVVLCVVCVVPVVLVVVLVVLVVCCVVPPNDPVSLVVNCVSCVVPVVNNVCVCNVVVPSPDDDPVVVVVVVVCVPDVVLVVQLVVLVVCVVVVNDDPVRSLVSNCVSCVVPPPSNVVVCVVPPDDD

Nearest PDB structures (foldseek):
  8i02-assembly1_A  TM=4.540E-01  e=4.347E-02  Schizosaccharomyces pombe
  2cr7-assembly1_A  TM=6.950E-01  e=4.022E-01  Mus musculus
  6xaw-assembly1_A  TM=8.356E-01  e=1.012E+00  Saccharomyces cerevisiae S288C
  8hpo-assembly1_A  TM=6.680E-01  e=2.162E+00  Saccharomyces cerevisiae S288C
  8jho-assembly1_K  TM=6.861E-01  e=3.161E+00  Saccharomyces cerevisiae

Organism: Eutrema salsugineum (NCBI:txid72664)

Mean predicted aligned error: 15.36 Å